Protein AF-A0AAC8ZG23-F1 (afdb_monomer)

Secondary structure (DSSP, 8-state):
-EEE---TT-TTHHHHHHHHHHHHHTTEEEEEEEEEETTEEEEEEEESS---HHHHHHHHHHHHHHHHTTT--EEEE-SPPPTT-

Nearest PDB structures (foldseek):
  3k5p-assembly1_A  TM=3.415E-01  e=2.199E+00  Brucella abortus 2308
  3n0v-assembly1_B  TM=3.044E-01  e=3.229E+00  Pseudomonas putida KT2440
  2krb-assembly1_A  TM=2.942E-01  e=8.438E+00  Homo sapiens

Solvent-accessible surface area (backbone atoms only — not comparable to full-atom values): 5119 Å² total; per-residue (Å²): 91,76,43,74,55,85,34,89,83,45,96,58,35,72,58,49,53,51,53,51,51,53,42,44,77,70,58,34,42,78,42,79,37,32,36,32,51,78,91,41,62,27,36,33,35,31,69,89,63,89,64,54,72,67,56,51,52,49,50,49,56,66,76,45,50,82,68,41,71,76,76,51,61,69,46,79,41,71,65,82,81,65,89,89,103

Structure (mmCIF, N/CA/C/O backbone):
data_AF-A0AAC8ZG23-F1
#
_entry.id   AF-A0AAC8ZG23-F1
#
loop_
_atom_site.group_PDB
_atom_site.id
_atom_site.type_symbol
_atom_site.label_atom_id
_atom_site.label_alt_id
_atom_site.label_comp_id
_atom_site.label_asym_id
_atom_site.label_entity_id
_atom_site.label_seq_id
_atom_site.pdbx_PDB_ins_code
_atom_site.Cartn_x
_atom_site.Cartn_y
_atom_site.Cartn_z
_atom_site.occupancy
_atom_site.B_iso_or_equiv
_atom_site.auth_seq_id
_atom_site.auth_comp_id
_atom_site.auth_asym_id
_atom_site.auth_atom_id
_atom_site.pdbx_PDB_model_num
ATOM 1 N N . MET A 1 1 ? 0.990 -7.383 0.713 1.00 85.88 1 MET A N 1
ATOM 2 C CA . MET A 1 1 ? 1.886 -6.630 1.623 1.00 85.88 1 MET A CA 1
ATOM 3 C C . MET A 1 1 ? 1.353 -5.221 1.752 1.00 85.88 1 MET A C 1
ATOM 5 O O . MET A 1 1 ? 0.804 -4.725 0.781 1.00 85.88 1 MET A O 1
ATOM 9 N N . THR A 1 2 ? 1.494 -4.592 2.911 1.00 89.50 2 THR A N 1
ATOM 10 C CA . THR A 1 2 ? 1.077 -3.203 3.127 1.00 89.50 2 THR A CA 1
ATOM 11 C C . THR A 1 2 ? 2.306 -2.306 3.220 1.00 89.50 2 THR A C 1
ATOM 13 O O . THR A 1 2 ? 3.347 -2.714 3.738 1.00 89.50 2 THR A O 1
ATOM 16 N N . ILE A 1 3 ? 2.209 -1.096 2.682 1.00 91.62 3 ILE A N 1
ATOM 17 C CA . ILE A 1 3 ? 3.224 -0.051 2.809 1.00 91.62 3 ILE A CA 1
ATOM 18 C C . ILE A 1 3 ? 2.558 1.232 3.298 1.00 91.62 3 ILE A C 1
ATOM 20 O O . ILE A 1 3 ? 1.376 1.464 3.049 1.00 91.62 3 ILE A O 1
ATOM 24 N N . GLU A 1 4 ? 3.314 2.067 4.004 1.00 89.56 4 GLU A N 1
ATOM 25 C CA . GLU A 1 4 ? 2.815 3.366 4.457 1.00 89.56 4 GLU A CA 1
ATOM 26 C C . GLU A 1 4 ? 2.374 4.222 3.267 1.00 89.56 4 GLU A C 1
ATOM 28 O O . GLU A 1 4 ? 3.049 4.253 2.232 1.00 89.56 4 GLU A O 1
ATOM 33 N N . TYR A 1 5 ? 1.284 4.968 3.443 1.00 88.38 5 TYR A N 1
ATOM 34 C CA . TYR A 1 5 ? 0.834 5.919 2.438 1.00 88.38 5 TYR A CA 1
ATOM 35 C C . TYR A 1 5 ? 1.917 6.948 2.080 1.00 88.38 5 TYR A C 1
ATOM 37 O O . TYR A 1 5 ? 2.586 7.536 2.940 1.00 88.38 5 TYR A O 1
ATOM 45 N N . LEU A 1 6 ? 2.066 7.197 0.781 1.00 84.62 6 LEU A N 1
ATOM 46 C CA . LEU A 1 6 ? 2.975 8.194 0.229 1.00 84.62 6 LEU A CA 1
ATOM 47 C C . LEU A 1 6 ? 2.356 9.595 0.243 1.00 84.62 6 LEU A C 1
ATOM 49 O O . LEU A 1 6 ? 2.137 10.196 -0.805 1.00 84.62 6 LEU A O 1
ATOM 53 N N . SER A 1 7 ? 2.132 10.135 1.440 1.00 83.00 7 SER A N 1
ATOM 54 C CA . SER A 1 7 ? 1.778 11.546 1.605 1.00 83.00 7 SER A CA 1
ATOM 55 C C . SER A 1 7 ? 3.013 12.420 1.387 1.00 83.00 7 SER A C 1
ATOM 57 O O . SER A 1 7 ? 4.022 12.271 2.080 1.00 83.00 7 SER A O 1
ATOM 59 N N . ALA A 1 8 ? 2.943 13.365 0.445 1.00 78.75 8 ALA A N 1
ATOM 60 C CA . ALA A 1 8 ? 4.023 14.324 0.184 1.00 78.75 8 ALA A CA 1
ATOM 61 C C . ALA A 1 8 ? 4.310 15.250 1.382 1.00 78.75 8 ALA A C 1
ATOM 63 O O . ALA A 1 8 ? 5.358 15.890 1.433 1.00 78.75 8 ALA A O 1
ATOM 64 N N . ARG A 1 9 ? 3.382 15.319 2.346 1.00 83.75 9 ARG A N 1
ATOM 65 C CA . ARG A 1 9 ? 3.513 16.089 3.588 1.00 83.75 9 ARG A CA 1
ATOM 66 C C . ARG A 1 9 ? 4.175 15.297 4.719 1.00 83.75 9 ARG A C 1
ATOM 68 O O . ARG A 1 9 ? 4.477 15.880 5.756 1.00 83.75 9 ARG A O 1
ATOM 75 N N . ALA A 1 10 ? 4.406 13.995 4.542 1.00 83.88 10 ALA A N 1
ATOM 76 C CA . ALA A 1 10 ? 5.030 13.166 5.564 1.00 83.88 10 ALA A CA 1
ATOM 77 C C . ALA A 1 10 ? 6.516 13.517 5.733 1.00 83.88 10 ALA A C 1
A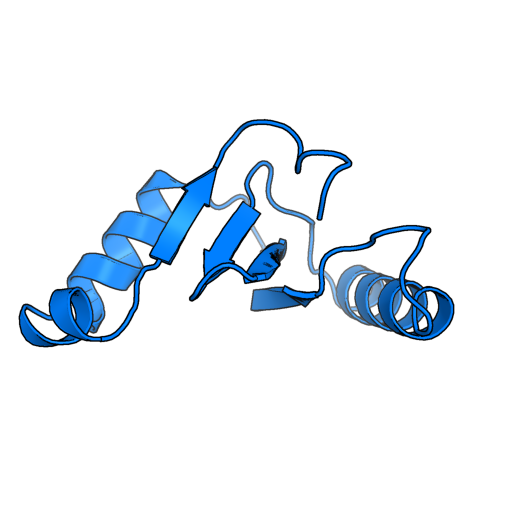TOM 79 O O . ALA A 1 10 ? 7.275 13.551 4.763 1.00 83.88 10 ALA A O 1
ATOM 80 N N . GLU A 1 11 ? 6.960 13.694 6.978 1.00 86.69 11 GLU A N 1
ATOM 81 C CA . GLU A 1 11 ? 8.359 13.998 7.319 1.00 86.69 11 GLU A CA 1
ATOM 82 C C . GLU A 1 11 ? 9.343 12.953 6.757 1.00 86.69 11 GLU A C 1
ATOM 84 O O . GLU A 1 11 ? 10.455 13.270 6.337 1.00 86.69 11 GLU A O 1
ATOM 89 N N . ASN A 1 12 ? 8.908 11.694 6.673 1.00 89.62 12 ASN A N 1
ATOM 90 C CA . ASN A 1 12 ? 9.695 10.569 6.175 1.00 89.62 12 ASN A CA 1
ATOM 91 C C . ASN A 1 12 ? 9.392 10.193 4.709 1.00 89.62 12 ASN A C 1
ATOM 93 O O . ASN A 1 12 ? 9.738 9.085 4.288 1.00 89.62 12 ASN A O 1
ATOM 97 N N . TYR A 1 13 ? 8.793 11.088 3.911 1.00 89.06 13 TYR A N 1
ATOM 98 C CA . TYR A 1 13 ? 8.390 10.820 2.520 1.00 89.06 13 TYR A CA 1
ATOM 99 C C . TYR A 1 13 ? 9.490 10.149 1.681 1.00 89.06 13 TYR A C 1
ATOM 101 O O . TYR A 1 13 ? 9.255 9.123 1.042 1.00 89.06 13 TYR A O 1
ATOM 109 N N . THR A 1 14 ? 10.725 10.661 1.742 1.00 91.81 14 THR A N 1
ATOM 110 C CA . THR A 1 14 ? 11.870 10.096 1.005 1.00 91.81 14 THR A CA 1
ATOM 111 C C . THR A 1 14 ? 12.118 8.626 1.350 1.00 91.81 14 THR A C 1
ATOM 113 O O . THR A 1 14 ? 12.379 7.819 0.456 1.00 91.81 14 THR A O 1
ATOM 116 N N . GLN A 1 15 ? 11.999 8.251 2.626 1.00 93.12 15 GLN A N 1
ATOM 117 C CA . GLN A 1 15 ? 12.182 6.865 3.065 1.00 93.12 15 GLN A CA 1
ATOM 118 C C . GLN A 1 15 ? 11.038 5.975 2.569 1.00 93.12 15 GLN A C 1
ATOM 120 O O . GLN A 1 15 ? 11.280 4.856 2.116 1.00 93.12 15 GLN A O 1
ATOM 125 N N . ARG A 1 16 ? 9.798 6.480 2.592 1.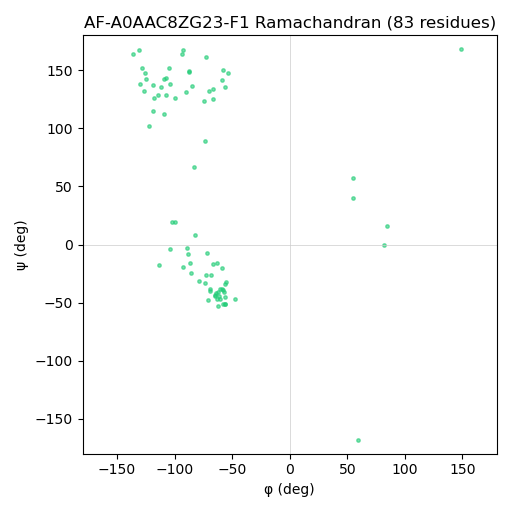00 92.56 16 ARG A N 1
ATOM 126 C CA . ARG A 1 16 ? 8.631 5.746 2.085 1.00 92.56 16 ARG A CA 1
ATOM 127 C C . ARG A 1 16 ? 8.740 5.484 0.581 1.00 92.56 16 ARG A C 1
ATOM 129 O O . ARG A 1 16 ? 8.503 4.362 0.136 1.00 92.56 16 ARG A O 1
ATOM 136 N N . VAL A 1 17 ? 9.201 6.469 -0.198 1.00 92.38 17 VAL A N 1
ATOM 137 C CA . VAL A 1 17 ? 9.466 6.302 -1.640 1.00 92.38 17 VAL A CA 1
ATOM 138 C C . VAL A 1 17 ? 10.544 5.246 -1.892 1.00 92.38 17 VAL A C 1
ATOM 140 O O . VAL A 1 17 ? 10.380 4.403 -2.775 1.00 92.38 17 VAL A O 1
ATOM 143 N N . GLN A 1 18 ? 11.639 5.264 -1.125 1.00 93.94 18 GLN A N 1
ATOM 144 C CA . GLN A 1 18 ? 12.694 4.252 -1.240 1.00 93.94 18 GLN A CA 1
ATOM 145 C C . GLN A 1 18 ? 12.174 2.850 -0.914 1.00 93.94 18 GLN A C 1
ATOM 147 O O . GLN A 1 18 ? 12.496 1.902 -1.627 1.00 93.94 18 GLN A O 1
ATOM 152 N N . ARG A 1 19 ? 11.326 2.723 0.113 1.00 93.12 19 ARG A N 1
ATOM 153 C CA . ARG A 1 19 ? 10.716 1.447 0.497 1.00 93.12 19 ARG A CA 1
ATOM 154 C C . ARG A 1 19 ? 9.788 0.903 -0.587 1.00 93.12 19 ARG A C 1
ATOM 156 O O . ARG A 1 19 ? 9.892 -0.273 -0.917 1.00 93.12 19 ARG A O 1
ATOM 163 N N . ARG A 1 20 ? 8.946 1.748 -1.196 1.00 93.12 20 ARG A N 1
ATOM 164 C CA . ARG A 1 20 ? 8.122 1.338 -2.347 1.00 93.12 20 ARG A CA 1
ATOM 165 C C . ARG A 1 20 ? 8.999 0.827 -3.492 1.00 93.12 20 ARG A C 1
ATOM 167 O O . ARG A 1 20 ? 8.804 -0.293 -3.949 1.00 93.12 20 ARG A O 1
ATOM 174 N N . ARG A 1 21 ? 10.009 1.608 -3.894 1.00 93.94 21 ARG A N 1
ATOM 175 C CA . ARG A 1 21 ? 10.929 1.234 -4.983 1.00 93.94 21 ARG A CA 1
ATOM 176 C C . ARG A 1 21 ? 11.665 -0.069 -4.710 1.00 93.94 21 ARG A C 1
ATOM 178 O O . ARG A 1 21 ? 11.881 -0.853 -5.626 1.00 93.94 21 ARG A O 1
ATOM 185 N N . PHE A 1 22 ? 12.061 -0.299 -3.459 1.00 94.62 22 PHE A N 1
ATOM 186 C CA . PHE A 1 22 ? 12.667 -1.561 -3.062 1.00 94.62 22 PHE A CA 1
ATOM 187 C C . PHE A 1 22 ? 11.736 -2.726 -3.405 1.00 94.62 22 PHE A C 1
ATOM 189 O O . PHE A 1 22 ? 12.164 -3.639 -4.099 1.00 94.62 22 PHE A O 1
ATOM 196 N N . PHE A 1 23 ? 10.466 -2.679 -3.008 1.00 92.94 23 PHE A N 1
ATOM 197 C CA . PHE A 1 23 ? 9.526 -3.763 -3.294 1.00 92.94 23 PHE A CA 1
ATOM 198 C C . PHE A 1 23 ? 9.168 -3.889 -4.778 1.00 92.94 23 PHE A C 1
ATOM 200 O O . PHE A 1 23 ? 9.117 -5.008 -5.285 1.00 92.94 23 PHE A O 1
ATOM 207 N N . GLU A 1 24 ? 9.017 -2.774 -5.495 1.00 92.81 24 GLU A N 1
ATOM 208 C CA . GLU A 1 24 ? 8.822 -2.774 -6.954 1.00 92.81 24 GLU A CA 1
ATOM 209 C C . GLU A 1 24 ? 9.967 -3.510 -7.671 1.00 92.81 24 GLU A C 1
ATOM 211 O O . GLU A 1 24 ? 9.733 -4.396 -8.493 1.00 92.81 24 GLU A O 1
ATOM 216 N N . ASN A 1 25 ? 11.216 -3.243 -7.2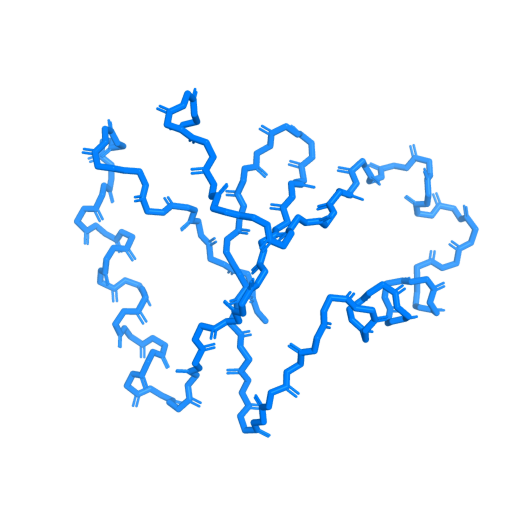76 1.00 94.25 25 ASN A N 1
ATOM 217 C CA . ASN A 1 25 ? 12.394 -3.923 -7.825 1.00 94.25 25 ASN A CA 1
ATOM 218 C C . ASN A 1 25 ? 12.460 -5.423 -7.480 1.00 94.25 25 ASN A C 1
ATOM 2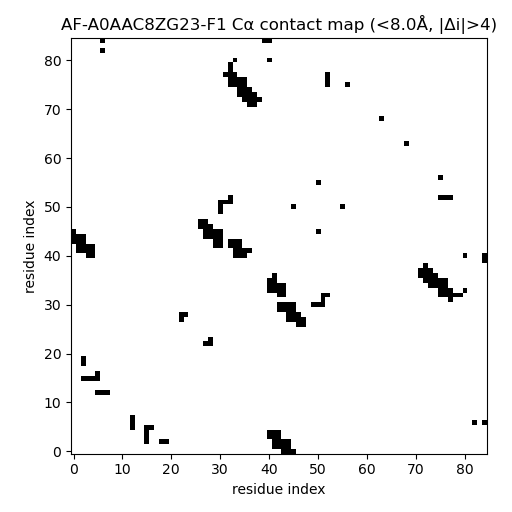20 O O . ASN A 1 25 ? 13.204 -6.160 -8.123 1.00 94.25 25 ASN A O 1
ATOM 224 N N . HIS A 1 26 ? 11.698 -5.880 -6.483 1.00 92.94 26 HIS A N 1
ATOM 225 C CA . HIS A 1 26 ? 11.598 -7.288 -6.087 1.00 92.94 26 HIS A CA 1
ATOM 226 C C . HIS A 1 26 ? 10.307 -7.954 -6.601 1.00 92.94 26 HIS A C 1
ATOM 228 O O . HIS A 1 26 ? 9.908 -9.005 -6.101 1.00 92.94 26 HIS A O 1
ATOM 234 N N . GLY A 1 27 ? 9.664 -7.369 -7.619 1.00 91.62 27 GLY A N 1
ATOM 235 C CA . GLY A 1 27 ? 8.533 -7.978 -8.326 1.00 91.62 27 GLY A CA 1
ATOM 236 C C . GLY A 1 27 ? 7.174 -7.757 -7.666 1.00 91.62 27 GLY A C 1
ATOM 237 O O . GLY A 1 27 ? 6.225 -8.473 -7.988 1.00 91.62 27 GLY A O 1
ATOM 238 N N . PHE A 1 28 ? 7.071 -6.799 -6.743 1.00 94.06 28 PHE A N 1
ATOM 239 C CA . PHE A 1 28 ? 5.781 -6.359 -6.225 1.00 94.06 28 PHE A CA 1
ATOM 240 C C . PHE A 1 28 ? 5.181 -5.252 -7.090 1.00 94.06 28 PHE A C 1
ATOM 242 O O . PHE A 1 28 ? 5.890 -4.404 -7.625 1.00 94.06 28 PHE A O 1
ATOM 249 N N . THR A 1 29 ? 3.858 -5.213 -7.157 1.00 92.25 29 THR A N 1
ATOM 250 C CA . THR A 1 29 ? 3.090 -4.184 -7.864 1.00 92.25 29 THR A CA 1
ATOM 251 C C . THR A 1 29 ? 2.082 -3.544 -6.927 1.00 92.25 29 THR A C 1
ATOM 253 O O . THR A 1 29 ? 1.586 -4.195 -6.011 1.00 92.25 29 THR A O 1
ATOM 256 N N . MET A 1 30 ? 1.787 -2.260 -7.130 1.00 90.69 30 MET A N 1
ATOM 257 C CA . MET A 1 30 ? 0.736 -1.575 -6.376 1.00 90.69 30 MET A CA 1
ATOM 258 C C . MET A 1 30 ? -0.629 -2.156 -6.746 1.00 90.69 30 MET A C 1
ATOM 260 O O . MET A 1 30 ? -0.918 -2.331 -7.928 1.00 90.69 30 MET A O 1
ATOM 264 N N . ALA A 1 31 ? -1.453 -2.432 -5.740 1.00 90.94 31 ALA A N 1
ATOM 265 C CA . ALA A 1 31 ? -2.861 -2.727 -5.943 1.00 90.94 31 ALA A CA 1
ATOM 266 C C . ALA A 1 31 ? -3.630 -1.449 -6.317 1.00 90.94 31 ALA A C 1
ATOM 268 O O . ALA A 1 31 ? -3.184 -0.331 -6.045 1.00 90.94 31 ALA A O 1
ATOM 269 N N . ASP A 1 32 ? -4.811 -1.624 -6.900 1.00 89.81 32 ASP A N 1
ATOM 270 C CA . ASP A 1 32 ? -5.752 -0.554 -7.248 1.00 89.81 32 ASP A CA 1
ATOM 271 C C . ASP A 1 32 ? -6.629 -0.107 -6.062 1.00 89.81 32 ASP A C 1
ATOM 273 O O . ASP A 1 32 ? -7.551 0.692 -6.219 1.00 89.81 32 ASP A O 1
ATOM 277 N N . PHE A 1 33 ? -6.325 -0.598 -4.861 1.00 90.69 33 PHE A N 1
ATOM 278 C CA . PHE A 1 33 ? -7.023 -0.2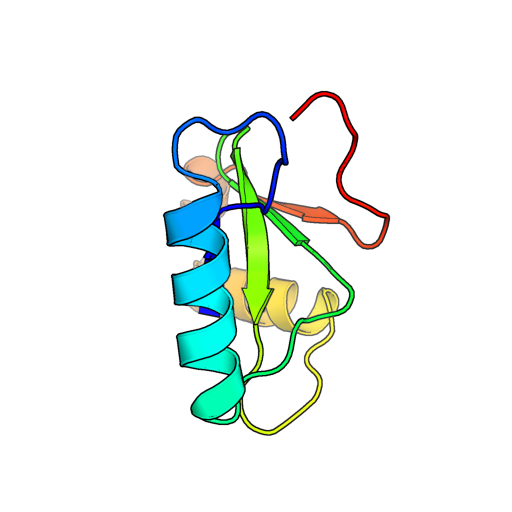76 -3.626 1.00 90.69 33 PHE A CA 1
ATOM 279 C C . PHE A 1 33 ? -6.041 -0.012 -2.478 1.00 90.69 33 PHE A C 1
ATOM 281 O O . PHE A 1 33 ? -4.855 -0.362 -2.518 1.00 90.69 33 PHE A O 1
ATOM 288 N N . TRP A 1 34 ? -6.558 0.601 -1.422 1.00 91.31 34 TRP A N 1
ATOM 289 C CA . TRP A 1 34 ? -5.844 0.856 -0.179 1.00 91.31 34 TRP A CA 1
ATOM 290 C C . TRP A 1 34 ? -6.685 0.420 1.015 1.00 91.31 34 TRP A C 1
ATOM 292 O O . TRP A 1 34 ? -7.870 0.104 0.878 1.00 91.31 34 TRP A O 1
ATOM 302 N N . ILE A 1 35 ? -6.047 0.352 2.177 1.00 90.75 35 ILE A N 1
ATOM 303 C CA . ILE A 1 35 ? -6.708 -0.021 3.421 1.00 90.75 35 ILE A CA 1
ATOM 304 C C . ILE A 1 35 ? -6.490 1.055 4.471 1.00 90.75 35 ILE A C 1
ATOM 306 O O . ILE A 1 35 ? -5.401 1.622 4.567 1.00 90.75 35 ILE A O 1
ATOM 310 N N . GLU A 1 36 ? -7.509 1.303 5.272 1.00 89.25 36 GLU A N 1
ATOM 311 C CA . GLU A 1 36 ? -7.380 2.041 6.514 1.00 89.25 36 GLU A CA 1
ATOM 3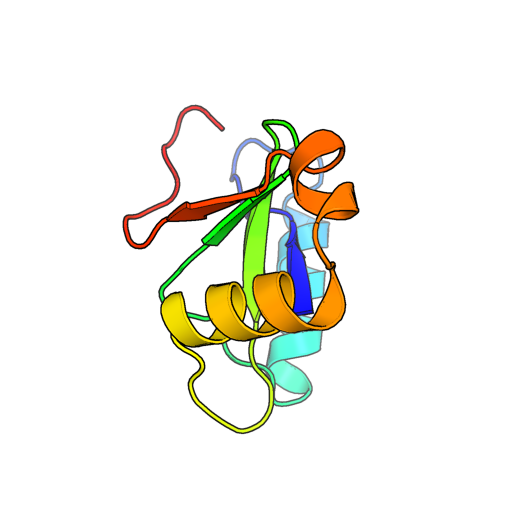12 C C . GLU A 1 36 ? -7.322 1.044 7.664 1.00 89.25 36 GLU A C 1
ATOM 314 O O . GLU A 1 36 ? -8.204 0.200 7.800 1.00 89.25 36 GLU A O 1
ATOM 319 N N . GLU A 1 37 ? -6.293 1.140 8.496 1.00 86.06 37 GLU A N 1
ATOM 320 C CA . GLU A 1 37 ? -6.194 0.389 9.741 1.00 86.06 37 GLU A CA 1
ATOM 321 C C . GLU A 1 37 ? -6.139 1.382 10.902 1.00 86.06 37 GLU A C 1
ATOM 323 O O . GLU A 1 37 ? -5.183 2.146 11.022 1.00 86.06 37 GLU A O 1
ATOM 328 N N . GLN A 1 38 ? -7.160 1.379 11.767 1.00 84.88 38 GLN A N 1
ATOM 329 C CA . GLN A 1 38 ? -7.221 2.256 12.951 1.00 84.88 38 GLN A CA 1
ATOM 330 C C . GLN A 1 38 ? -7.056 3.758 12.620 1.00 84.88 38 GLN A C 1
ATOM 332 O O . GLN A 1 38 ? -6.369 4.482 13.343 1.00 84.88 38 GLN A O 1
ATOM 337 N N . GLY A 1 39 ? -7.657 4.237 11.524 1.00 84.69 39 GLY A N 1
ATOM 338 C CA . GLY A 1 39 ? -7.519 5.631 11.083 1.00 84.69 39 GLY A CA 1
ATOM 339 C C . GLY A 1 39 ? -6.247 5.932 10.289 1.00 84.69 39 GLY A C 1
ATOM 340 O O . GLY A 1 39 ? -6.034 7.079 9.902 1.00 84.69 39 GLY A O 1
ATOM 341 N N . LEU A 1 40 ? -5.375 4.944 10.062 1.00 85.94 40 LEU A N 1
ATOM 342 C CA . LEU A 1 40 ? -4.119 5.127 9.339 1.00 85.94 40 LEU A CA 1
ATOM 343 C C . LEU A 1 40 ? -4.191 4.494 7.944 1.00 85.94 40 LEU A C 1
ATOM 345 O O . LEU A 1 40 ? -4.510 3.309 7.827 1.00 85.94 40 LEU A O 1
ATOM 349 N N . PRO A 1 41 ? -3.849 5.238 6.879 1.00 90.75 41 PRO A N 1
ATOM 350 C CA . PRO A 1 41 ? -3.918 4.732 5.522 1.00 90.75 41 PRO A CA 1
ATOM 351 C C . PRO A 1 41 ? -2.654 3.955 5.156 1.00 90.75 41 PRO A C 1
ATOM 353 O O . PRO A 1 41 ? -1.513 4.397 5.350 1.00 90.75 41 PRO A O 1
ATOM 356 N N . TYR A 1 42 ? -2.872 2.818 4.512 1.00 90.62 42 TYR A N 1
ATOM 357 C CA . TYR A 1 42 ? -1.836 1.968 3.958 1.00 90.62 42 TYR A CA 1
ATOM 358 C C . TYR A 1 42 ? -2.162 1.620 2.518 1.00 90.62 42 TYR A C 1
ATOM 360 O O . TYR A 1 42 ? -3.288 1.268 2.172 1.00 90.62 42 TYR A O 1
ATOM 368 N N . GLN A 1 43 ? -1.143 1.650 1.671 1.00 92.06 43 GLN A N 1
ATOM 369 C CA . GLN A 1 43 ? -1.270 1.130 0.321 1.00 92.06 43 GLN A CA 1
ATOM 370 C C . GLN A 1 43 ? -0.950 -0.359 0.305 1.00 92.06 43 GLN A C 1
ATOM 372 O O . GLN A 1 43 ? -0.121 -0.844 1.081 1.00 92.06 43 GLN A O 1
ATOM 377 N N . VAL A 1 44 ? -1.586 -1.086 -0.608 1.00 91.75 44 VAL A N 1
ATOM 378 C CA . VAL A 1 44 ? -1.378 -2.523 -0.753 1.00 91.75 44 VAL A CA 1
ATOM 379 C C . VAL A 1 44 ? -0.500 -2.801 -1.966 1.00 91.75 44 VAL A C 1
ATOM 381 O O . VAL A 1 44 ? -0.640 -2.188 -3.020 1.00 91.75 44 VAL A O 1
ATOM 384 N N . MET A 1 45 ? 0.433 -3.733 -1.794 1.00 92.38 45 MET A N 1
ATOM 385 C CA . MET A 1 45 ? 1.254 -4.294 -2.856 1.00 92.38 45 MET A CA 1
ATOM 386 C C . MET A 1 45 ? 1.017 -5.798 -2.978 1.00 92.38 45 MET A C 1
ATOM 388 O O . MET A 1 45 ? 0.986 -6.522 -1.970 1.00 92.38 45 MET A O 1
ATOM 392 N N . THR A 1 46 ? 0.905 -6.267 -4.213 1.00 91.38 46 THR A N 1
ATOM 393 C CA . THR A 1 46 ? 0.728 -7.671 -4.589 1.00 91.38 46 THR A CA 1
ATOM 394 C C . THR A 1 46 ? 2.031 -8.231 -5.144 1.00 91.38 46 THR A C 1
ATOM 396 O O . THR A 1 46 ? 2.863 -7.491 -5.663 1.00 91.38 46 THR A O 1
ATOM 399 N N . TRP A 1 47 ? 2.242 -9.536 -4.992 1.00 88.75 47 TRP A N 1
ATOM 400 C CA . TRP A 1 47 ? 3.377 -10.242 -5.582 1.00 88.75 47 TRP A CA 1
ATOM 401 C C . TRP A 1 47 ? 2.842 -11.285 -6.550 1.00 88.75 47 TRP A C 1
ATOM 403 O O . TRP A 1 47 ? 2.030 -12.115 -6.148 1.00 88.75 47 TRP A O 1
ATOM 413 N N . ASN A 1 48 ? 3.312 -11.243 -7.798 1.00 77.00 48 ASN A N 1
ATOM 414 C CA . ASN A 1 48 ? 2.978 -12.220 -8.832 1.00 77.00 48 ASN A CA 1
ATOM 415 C C . ASN A 1 48 ? 1.461 -12.399 -9.077 1.00 77.00 48 ASN A C 1
ATOM 417 O O . ASN A 1 48 ? 0.926 -13.501 -8.959 1.00 77.00 48 ASN A O 1
ATOM 421 N N . GLY A 1 49 ? 0.773 -11.306 -9.416 1.00 75.50 49 GLY A N 1
ATOM 422 C CA . GLY A 1 49 ? -0.645 -11.305 -9.774 1.00 75.50 49 GLY A CA 1
ATOM 423 C C . GLY A 1 49 ? -1.352 -10.011 -9.377 1.00 75.50 49 GLY A C 1
ATOM 424 O O . GLY A 1 49 ? -0.819 -9.196 -8.617 1.00 75.50 49 GLY A O 1
ATOM 425 N N . GLU A 1 50 ? -2.565 -9.842 -9.886 1.00 78.31 50 GLU A N 1
ATOM 426 C CA . GLU A 1 50 ? -3.500 -8.822 -9.418 1.00 78.31 50 GLU A CA 1
ATOM 427 C C . GLU A 1 50 ? -4.342 -9.436 -8.297 1.00 78.31 50 GLU A C 1
ATOM 429 O O . GLU A 1 50 ? -4.821 -10.561 -8.422 1.00 78.31 50 GLU A O 1
ATOM 434 N N . MET A 1 51 ? -4.462 -8.718 -7.185 1.00 82.62 51 MET A N 1
ATOM 435 C CA . MET A 1 51 ? -5.420 -9.017 -6.124 1.00 82.62 51 MET A CA 1
ATOM 436 C C . MET A 1 51 ? -6.435 -7.890 -6.151 1.00 82.62 51 MET A C 1
ATOM 438 O O . MET A 1 51 ? -6.023 -6.733 -6.214 1.00 82.62 51 MET A O 1
ATOM 442 N N . ASP A 1 52 ? -7.721 -8.214 -6.067 1.00 85.88 52 ASP A N 1
ATOM 443 C CA . ASP A 1 52 ? -8.758 -7.201 -5.872 1.00 85.88 52 ASP A CA 1
ATOM 444 C C . ASP A 1 52 ? -9.094 -7.015 -4.378 1.00 85.88 52 ASP A C 1
ATOM 446 O O . ASP A 1 52 ? -8.771 -7.837 -3.511 1.00 85.88 52 ASP A O 1
ATOM 450 N N . SER A 1 53 ? -9.772 -5.914 -4.058 1.00 86.56 53 SER A N 1
ATOM 451 C CA . SER A 1 53 ? -10.210 -5.606 -2.689 1.00 86.56 53 SER A CA 1
ATOM 452 C C . SER A 1 53 ? -11.070 -6.714 -2.059 1.00 86.56 53 SER A C 1
ATOM 454 O O . SER A 1 53 ? -10.964 -6.979 -0.859 1.00 86.56 53 SER A O 1
ATOM 456 N N . LYS A 1 54 ? -11.885 -7.420 -2.852 1.00 86.06 54 LYS A N 1
ATOM 457 C CA . LYS A 1 54 ? -12.785 -8.484 -2.374 1.00 86.06 54 LYS A CA 1
ATOM 458 C C . LYS A 1 54 ? -12.020 -9.747 -2.006 1.00 86.06 54 LYS A C 1
ATOM 460 O O . LYS A 1 54 ? -12.449 -10.492 -1.120 1.00 86.06 54 LYS A O 1
ATOM 465 N N . GLU A 1 55 ? -10.929 -10.042 -2.698 1.00 85.56 55 GLU A N 1
ATOM 466 C CA . GLU A 1 55 ? -10.021 -11.128 -2.353 1.00 85.56 55 GLU A CA 1
ATOM 467 C C . GLU A 1 55 ? -9.338 -10.861 -1.019 1.00 85.56 55 GLU A C 1
ATOM 469 O O . GLU A 1 55 ? -9.336 -11.751 -0.164 1.00 85.56 55 GLU A O 1
ATOM 474 N N . LEU A 1 56 ? -8.867 -9.632 -0.785 1.00 85.19 56 LEU A N 1
ATOM 475 C CA . LEU A 1 56 ? -8.329 -9.261 0.521 1.00 85.19 56 LEU A CA 1
ATOM 476 C C . LEU A 1 56 ? -9.391 -9.410 1.619 1.00 85.19 56 LEU A C 1
ATOM 478 O O . LEU A 1 56 ? -9.130 -10.055 2.632 1.00 85.19 56 LEU A O 1
ATOM 482 N N . GLU A 1 57 ? -10.609 -8.905 1.408 1.00 83.88 57 GLU A N 1
ATOM 483 C CA . GLU A 1 57 ? -11.711 -9.073 2.364 1.00 83.88 57 GLU A CA 1
ATOM 484 C C . GLU A 1 57 ? -12.036 -10.546 2.644 1.00 83.88 57 GLU A C 1
ATOM 486 O O . GLU A 1 57 ? -12.336 -10.915 3.781 1.00 83.88 57 GLU A O 1
ATOM 491 N N . LYS A 1 58 ? -11.998 -11.413 1.622 1.00 84.69 58 LYS A N 1
ATOM 492 C CA . LYS A 1 58 ? -12.197 -12.862 1.785 1.00 84.69 58 LYS A CA 1
ATOM 493 C C . LYS A 1 58 ? -11.098 -13.472 2.645 1.00 84.69 58 LYS A C 1
ATOM 495 O O . LYS A 1 58 ? -11.425 -14.239 3.547 1.00 84.69 58 LYS A O 1
ATOM 500 N N . VAL A 1 59 ? -9.834 -13.136 2.381 1.00 82.81 59 VAL A N 1
ATOM 501 C CA . VAL A 1 59 ? -8.675 -13.618 3.147 1.00 82.81 59 VAL A CA 1
ATOM 502 C C . VAL A 1 59 ? -8.778 -13.149 4.593 1.00 82.81 59 VAL A C 1
ATOM 504 O O . VAL A 1 59 ? -8.768 -13.980 5.500 1.00 82.81 59 VAL A O 1
ATOM 507 N N . VAL A 1 60 ? -8.968 -11.847 4.816 1.00 79.12 60 VAL A N 1
ATOM 508 C CA . VAL A 1 60 ? -9.133 -11.284 6.159 1.00 79.12 60 VAL A CA 1
ATOM 509 C C . VAL A 1 60 ? -10.293 -11.978 6.861 1.00 79.12 60 VAL A C 1
ATOM 511 O O . VAL A 1 60 ? -10.104 -12.534 7.935 1.00 79.12 60 VAL A O 1
ATOM 514 N N . ARG A 1 61 ? -11.475 -12.078 6.249 1.00 78.31 61 ARG A N 1
ATOM 515 C CA . ARG A 1 61 ? -12.627 -12.754 6.866 1.00 78.31 61 ARG A CA 1
ATOM 516 C C . ARG A 1 61 ? -12.367 -14.230 7.180 1.00 78.31 61 ARG A C 1
ATOM 518 O O . ARG A 1 61 ? -12.841 -14.719 8.201 1.00 78.31 61 ARG A O 1
ATOM 525 N N . HIS A 1 62 ? -11.655 -14.943 6.310 1.00 81.94 62 HIS A N 1
ATOM 526 C CA . HIS A 1 62 ? -11.387 -16.369 6.478 1.00 81.94 62 HIS A CA 1
ATOM 527 C C . HIS A 1 62 ? -10.402 -16.642 7.619 1.00 81.94 62 HIS A C 1
ATOM 529 O O . HIS A 1 62 ? -10.673 -17.489 8.466 1.00 81.94 62 HIS A O 1
ATOM 535 N N . TYR A 1 63 ? -9.284 -15.915 7.663 1.00 74.38 63 TYR A N 1
ATOM 536 C CA . TYR A 1 63 ? -8.212 -16.170 8.631 1.00 74.38 63 TYR A CA 1
ATOM 537 C C . TYR A 1 63 ? -8.421 -15.485 9.977 1.00 74.38 63 TYR A C 1
ATOM 539 O O . TYR A 1 63 ? -7.886 -15.935 10.987 1.00 74.38 63 TYR A O 1
ATOM 547 N N . SER A 1 64 ? -9.190 -14.402 10.008 1.00 70.44 64 SER A N 1
ATOM 548 C CA . SER A 1 64 ? -9.329 -13.581 11.206 1.00 70.44 64 SER A CA 1
ATOM 549 C C . SER A 1 64 ? -10.435 -14.067 12.160 1.00 70.44 64 SER A C 1
ATOM 551 O O . SER A 1 64 ? -10.447 -13.745 13.350 1.00 70.44 64 SER A O 1
ATOM 553 N N . GLY A 1 65 ? -11.334 -14.932 11.679 1.00 68.75 65 GLY A N 1
ATOM 554 C CA . GLY A 1 65 ? -12.443 -15.447 12.478 1.00 68.75 65 GLY A CA 1
ATOM 555 C C . GLY A 1 65 ? -13.368 -14.336 13.000 1.00 68.75 65 GLY A C 1
ATOM 556 O O . GLY A 1 65 ? -13.310 -13.180 12.591 1.00 68.75 65 GLY A O 1
ATOM 557 N N . ILE A 1 66 ? -14.264 -14.684 13.926 1.00 61.56 66 ILE A N 1
ATOM 558 C CA . ILE A 1 66 ? -15.286 -13.751 14.443 1.00 61.56 66 ILE A CA 1
ATOM 559 C C . ILE A 1 66 ? -14.671 -12.679 15.369 1.00 61.56 66 ILE A C 1
ATOM 561 O O . ILE A 1 66 ? -15.210 -11.580 15.483 1.00 61.56 66 ILE A O 1
ATOM 565 N N . LEU A 1 67 ? -13.537 -12.976 16.015 1.00 57.94 67 LEU A N 1
ATOM 566 C CA . LEU A 1 67 ? -12.935 -12.128 17.053 1.00 57.94 67 LEU A CA 1
ATOM 567 C C . LEU A 1 67 ? -12.156 -10.929 16.498 1.00 57.94 67 LEU A C 1
ATOM 569 O O . LEU A 1 67 ? -12.147 -9.874 17.123 1.00 57.94 67 LEU A O 1
ATOM 573 N N . PHE A 1 68 ? -11.548 -11.040 15.317 1.00 61.72 68 PHE A N 1
ATOM 574 C CA . PHE A 1 68 ? -10.759 -9.947 14.737 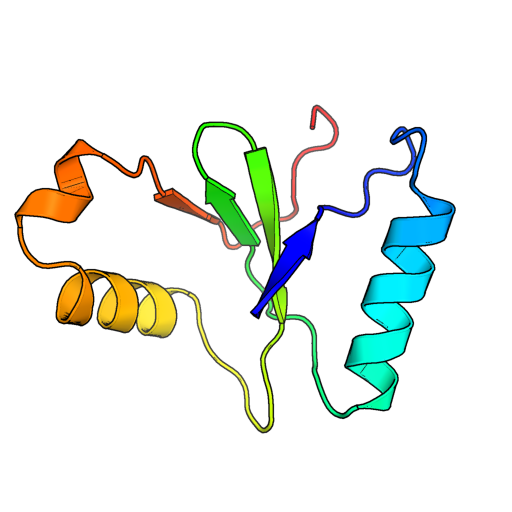1.00 61.72 68 PHE A CA 1
ATOM 575 C C . PHE A 1 68 ? -11.617 -8.753 14.311 1.00 61.72 68 PHE A C 1
ATOM 577 O O . PHE A 1 68 ? -11.160 -7.614 14.371 1.00 61.72 68 PHE A O 1
ATOM 584 N N . ARG A 1 69 ? -12.898 -9.003 13.994 1.00 56.28 69 ARG A N 1
ATOM 585 C CA . ARG A 1 69 ? -13.893 -7.967 13.675 1.00 56.28 69 ARG A CA 1
ATOM 586 C C . ARG A 1 69 ? -14.099 -6.959 14.815 1.00 56.28 69 ARG A C 1
ATOM 588 O O . ARG A 1 69 ? -14.607 -5.875 1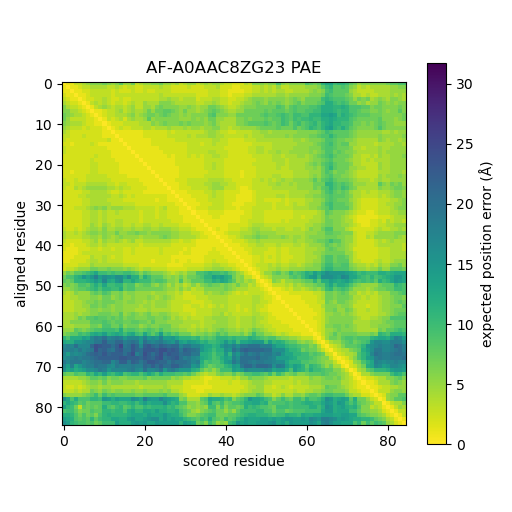4.565 1.00 56.28 69 ARG A O 1
ATOM 595 N N . PHE A 1 70 ? -13.731 -7.313 16.049 1.00 57.50 70 PHE A N 1
ATOM 596 C CA . PHE A 1 70 ? -13.850 -6.432 17.214 1.00 57.50 70 PHE A CA 1
ATOM 597 C C . PHE A 1 70 ? -12.587 -5.615 17.511 1.00 57.50 70 PHE A C 1
ATOM 599 O O . PHE A 1 70 ? -12.683 -4.621 18.224 1.00 57.50 70 PHE A O 1
ATOM 606 N N . PHE A 1 71 ? -11.419 -6.014 16.994 1.00 57.56 71 PHE A N 1
ATOM 607 C CA . PHE A 1 71 ? -10.135 -5.397 17.352 1.00 57.56 71 PHE A CA 1
ATOM 608 C C . PHE A 1 71 ? -9.457 -4.655 16.205 1.00 57.56 71 PHE A C 1
ATOM 610 O O . PHE A 1 71 ? -8.584 -3.831 16.466 1.00 57.56 71 PHE A O 1
ATOM 617 N N . VAL A 1 72 ? -9.853 -4.906 14.956 1.00 63.25 72 VAL A N 1
ATOM 618 C CA . VAL A 1 72 ? -9.246 -4.256 13.795 1.00 63.25 72 VAL A CA 1
ATOM 619 C C . VAL A 1 72 ? -10.337 -3.539 13.020 1.00 63.25 72 VAL A C 1
ATOM 621 O O . VAL A 1 72 ? -11.126 -4.167 12.315 1.00 63.25 72 VAL A O 1
ATOM 624 N N . ASN A 1 73 ? -10.397 -2.218 13.192 1.00 74.12 73 ASN A N 1
ATOM 625 C CA . ASN A 1 73 ? -11.167 -1.367 12.298 1.00 74.12 73 ASN A CA 1
ATOM 626 C C . ASN A 1 73 ? -10.375 -1.279 10.989 1.00 74.12 73 ASN A C 1
ATOM 628 O O . ASN A 1 73 ? -9.443 -0.479 10.884 1.00 74.12 73 ASN A O 1
ATOM 632 N N . LEU A 1 74 ? -10.649 -2.231 10.092 1.00 81.00 74 LEU A N 1
ATOM 633 C CA . LEU A 1 74 ? -10.021 -2.351 8.784 1.00 81.00 74 LEU A CA 1
ATOM 634 C C . LEU A 1 74 ? -11.047 -1.996 7.715 1.00 81.00 74 LEU A C 1
ATOM 636 O O . LEU A 1 74 ? -11.995 -2.755 7.496 1.00 81.00 74 LEU A O 1
ATOM 640 N N . GLU A 1 75 ? -10.833 -0.881 7.034 1.00 86.56 75 GLU A N 1
ATOM 641 C CA . GLU A 1 75 ? -11.663 -0.455 5.912 1.00 86.56 75 GLU A CA 1
ATOM 642 C C . GLU A 1 75 ? -10.880 -0.603 4.607 1.00 86.56 75 GLU A C 1
ATOM 644 O O . GLU A 1 75 ? -9.665 -0.412 4.570 1.00 86.56 75 GLU A O 1
ATOM 649 N N . VAL A 1 76 ? -11.559 -1.008 3.532 1.00 88.50 76 VAL A N 1
ATOM 650 C CA . VAL A 1 76 ? -10.950 -1.177 2.207 1.00 88.50 76 VAL A CA 1
ATOM 651 C C . VAL A 1 76 ? -11.559 -0.154 1.262 1.00 88.50 76 VAL A C 1
ATOM 653 O O . VAL A 1 76 ? -12.779 -0.061 1.132 1.00 88.50 76 VAL A O 1
ATOM 656 N N . HIS A 1 77 ? -10.707 0.592 0.569 1.00 88.56 77 HIS A N 1
ATOM 657 C CA . HIS A 1 77 ? -11.114 1.708 -0.273 1.00 88.56 77 HIS A CA 1
ATOM 658 C C . HIS A 1 77 ? -10.543 1.546 -1.683 1.00 88.56 77 HIS A C 1
ATOM 660 O O . HIS A 1 77 ? -9.355 1.289 -1.870 1.00 88.56 77 HIS A O 1
ATOM 666 N N . THR A 1 78 ? -11.397 1.719 -2.691 1.00 84.19 78 THR A N 1
ATOM 667 C CA . THR A 1 78 ? -11.047 1.588 -4.120 1.00 84.19 78 THR A CA 1
ATOM 668 C C . THR A 1 78 ? -10.901 2.931 -4.839 1.00 84.19 78 THR A C 1
ATOM 670 O O . THR A 1 78 ? -10.574 2.978 -6.020 1.00 84.19 78 THR A O 1
ATOM 673 N N . MET A 1 79 ? -11.169 4.041 -4.147 1.00 74.62 79 MET A N 1
ATOM 674 C CA . MET A 1 79 ? -10.929 5.397 -4.648 1.00 74.62 79 MET A CA 1
ATOM 675 C C . MET A 1 79 ? -9.541 5.880 -4.212 1.00 74.62 79 MET A C 1
ATOM 677 O O . MET A 1 79 ? -8.920 5.273 -3.342 1.00 74.62 79 MET A O 1
ATOM 681 N N . GLY A 1 80 ? -9.054 6.980 -4.792 1.00 73.81 80 GLY A N 1
ATOM 682 C CA . GLY A 1 80 ? -7.796 7.596 -4.357 1.00 73.81 80 GLY A CA 1
ATOM 683 C C . GLY A 1 80 ? -7.789 7.896 -2.853 1.00 73.81 80 GLY A C 1
ATOM 684 O O . GLY A 1 80 ? -8.838 8.182 -2.275 1.00 73.81 80 GLY A O 1
ATOM 685 N N . ILE A 1 81 ? -6.613 7.807 -2.226 1.00 74.06 81 ILE A N 1
ATOM 686 C CA . ILE A 1 81 ? -6.438 8.178 -0.816 1.00 74.06 81 ILE A CA 1
ATOM 687 C C . ILE A 1 81 ? -6.657 9.693 -0.700 1.00 74.06 81 ILE A C 1
ATOM 689 O O . ILE A 1 81 ? -6.006 10.433 -1.442 1.00 74.06 81 ILE A O 1
ATOM 693 N N . PRO A 1 82 ? -7.568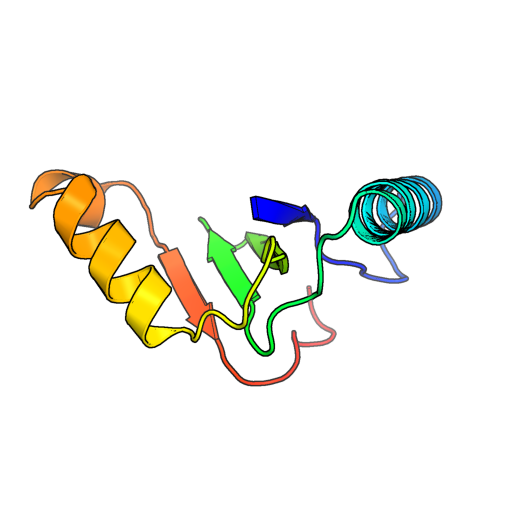 10.158 0.168 1.00 72.81 82 PRO A N 1
ATOM 694 C CA . PRO A 1 82 ? -7.833 11.582 0.351 1.00 72.81 82 PRO A CA 1
ATOM 695 C C . PRO A 1 82 ? -6.590 12.401 0.760 1.00 72.81 82 PRO A C 1
ATOM 697 O O . PRO A 1 82 ? -5.678 11.899 1.418 1.00 72.81 82 PRO A O 1
ATOM 700 N N . ASP A 1 83 ? -6.551 13.680 0.365 1.00 68.44 83 ASP A N 1
ATOM 701 C CA . ASP A 1 83 ? -5.424 14.607 0.613 1.00 68.44 83 ASP A CA 1
ATOM 702 C C . ASP A 1 83 ? -5.288 15.064 2.082 1.00 68.44 83 ASP A C 1
ATOM 704 O O . ASP A 1 83 ? -4.356 15.805 2.427 1.00 68.44 83 ASP A O 1
ATOM 708 N N . ASP A 1 84 ? -6.258 14.716 2.925 1.00 66.31 84 ASP A N 1
ATOM 709 C CA . ASP A 1 84 ? -6.332 15.061 4.346 1.00 66.31 84 ASP A CA 1
ATOM 710 C C . ASP A 1 84 ? -5.641 14.038 5.264 1.00 66.31 84 ASP A C 1
ATOM 712 O O . ASP A 1 84 ? -5.518 14.308 6.461 1.00 66.31 84 ASP A O 1
ATOM 716 N N . TYR A 1 85 ? -5.109 12.946 4.701 1.00 63.75 85 TYR A N 1
ATOM 717 C CA . TYR A 1 85 ? -4.223 12.002 5.393 1.00 63.75 85 TYR A CA 1
ATOM 718 C C . TYR A 1 85 ? -2.718 12.347 5.337 1.00 63.75 85 TYR A C 1
ATOM 720 O O . TYR A 1 85 ? -2.196 12.881 4.322 1.00 63.75 85 TYR A O 1
#

pLDDT: mean 83.37, std 10.15, range [56.28, 94.62]

Sequence (85 aa):
MTIEYLSARAENYTQRVQRRRFFENHGFTMADFWIEEQGLPYQVMTWNGEMDSKELEKVVRHYSGILFRFFVNLEVHTMGIPDDY

Foldseek 3Di:
DKAADQQPPDPCNVVSVVVVVVVVVVQKDWALKWKDWPNGIITDIDHPDHDDPVNVVVVCPVPVDPPVVPVTPMDMGNDDDDNVD

Mean predicted aligned error: 5.94 Å

Organism: NCBI:txid637971

Radius of gyration: 13.55 Å; Cα contacts (8 Å, |Δi|>4): 105; chains: 1; bounding box: 28×32×27 Å